Protein AF-A0A538GLG3-F1 (afdb_monomer)

Solvent-accessible surface area (backbone atoms only — not comparable to full-atom values): 4220 Å² total; per-residue (Å²): 140,76,78,85,72,62,53,84,53,68,44,81,42,73,38,64,41,90,55,90,85,59,77,52,68,28,68,41,32,55,69,59,53,52,59,43,60,71,38,88,54,36,49,46,17,43,76,90,48,68,59,92,79,40,47,73,77,44,84,63,87,61,30,23,38,34,36,62,116

Nearest PDB structures (foldseek):
  3thw-assembly1_B  TM=4.250E-01  e=4.974E+00  Homo sapiens
  5iry-assembly1_B  TM=2.417E-01  e=5.997E+00  Homo sapiens

Mean predicted aligned error: 6.24 Å

Structure (mmCIF, N/CA/C/O backbone):
data_AF-A0A538GLG3-F1
#
_entry.id   AF-A0A538GLG3-F1
#
loop_
_atom_site.group_PDB
_atom_site.id
_atom_site.type_symbol
_atom_site.label_atom_id
_atom_site.label_alt_id
_atom_site.label_comp_id
_atom_site.label_asym_id
_atom_site.label_entity_id
_atom_site.label_seq_id
_atom_site.pdbx_PDB_ins_code
_atom_site.Cartn_x
_atom_site.Cartn_y
_atom_site.Cartn_z
_atom_site.occupancy
_atom_site.B_iso_or_equiv
_atom_site.auth_seq_id
_atom_site.auth_comp_id
_atom_site.auth_asym_id
_atom_site.auth_atom_id
_atom_site.pdbx_PDB_model_num
ATOM 1 N N . MET A 1 1 ? 5.432 -18.239 -20.344 1.00 45.16 1 MET A N 1
ATOM 2 C CA . MET A 1 1 ? 5.458 -17.036 -21.204 1.00 45.16 1 MET A CA 1
ATOM 3 C C . MET A 1 1 ? 4.837 -15.777 -20.556 1.00 45.16 1 MET A C 1
ATOM 5 O O . MET A 1 1 ? 4.279 -14.960 -21.266 1.00 45.16 1 MET A O 1
ATOM 9 N N . VAL A 1 2 ? 4.975 -15.549 -19.237 1.00 52.06 2 VAL A N 1
ATOM 10 C CA . VAL A 1 2 ? 4.763 -14.214 -18.600 1.00 52.06 2 VAL A CA 1
ATOM 11 C C . VAL A 1 2 ? 6.042 -13.727 -17.890 1.00 52.06 2 VAL A C 1
ATOM 13 O O . VAL A 1 2 ? 6.188 -12.560 -17.564 1.00 52.06 2 VAL A O 1
ATOM 16 N N . ARG A 1 3 ? 7.031 -14.617 -17.720 1.00 53.00 3 ARG A N 1
ATOM 17 C CA . ARG A 1 3 ? 8.236 -14.393 -16.906 1.00 53.00 3 ARG A CA 1
ATOM 18 C C . ARG A 1 3 ? 9.440 -13.848 -17.691 1.00 53.00 3 ARG A C 1
ATOM 20 O O . ARG A 1 3 ? 10.455 -13.542 -17.087 1.00 53.00 3 ARG A O 1
ATOM 27 N N . GLU A 1 4 ? 9.346 -13.738 -19.019 1.00 52.94 4 GLU A N 1
ATOM 28 C CA . GLU A 1 4 ? 10.484 -13.394 -19.898 1.00 52.94 4 GLU A CA 1
ATOM 29 C C . GLU A 1 4 ? 10.519 -11.914 -20.329 1.00 52.94 4 GLU A C 1
ATOM 31 O O . GLU A 1 4 ? 11.538 -11.447 -20.825 1.00 52.94 4 GLU A O 1
ATOM 36 N N . HIS A 1 5 ? 9.457 -11.141 -20.064 1.00 55.94 5 HIS A N 1
ATOM 37 C CA . HIS A 1 5 ? 9.384 -9.697 -20.349 1.00 55.94 5 HIS A CA 1
ATOM 38 C C . HIS A 1 5 ? 9.174 -8.851 -19.089 1.00 55.94 5 HIS A C 1
ATOM 40 O O . HIS A 1 5 ? 8.531 -7.806 -19.157 1.00 55.94 5 HIS A O 1
ATOM 46 N N . GLY A 1 6 ? 9.692 -9.328 -17.948 1.00 55.12 6 GLY A N 1
ATOM 47 C CA . GLY A 1 6 ? 9.492 -8.740 -16.622 1.00 55.12 6 GLY A CA 1
ATOM 48 C C . GLY A 1 6 ? 9.469 -7.216 -16.662 1.00 55.12 6 GLY A C 1
ATOM 49 O O . GLY A 1 6 ? 10.399 -6.587 -17.174 1.00 55.12 6 GLY A O 1
ATOM 50 N N . TRP A 1 7 ? 8.371 -6.640 -16.174 1.00 66.94 7 TRP A N 1
ATOM 51 C CA . TRP A 1 7 ? 8.173 -5.201 -16.059 1.00 66.94 7 TRP A CA 1
ATOM 52 C C . TRP A 1 7 ? 9.161 -4.637 -15.031 1.00 66.94 7 TRP A C 1
ATOM 54 O O . TRP A 1 7 ? 8.825 -4.402 -13.874 1.00 66.94 7 TRP A O 1
ATOM 64 N N . ARG A 1 8 ? 10.410 -4.463 -15.478 1.00 71.69 8 ARG A N 1
ATOM 65 C CA . ARG A 1 8 ? 11.538 -3.905 -14.717 1.00 71.69 8 ARG A CA 1
ATOM 66 C C . ARG A 1 8 ? 11.394 -2.409 -14.447 1.00 71.69 8 ARG A C 1
ATOM 68 O O . ARG A 1 8 ? 12.178 -1.846 -13.692 1.00 71.69 8 ARG A O 1
ATOM 75 N N . PHE A 1 9 ? 10.431 -1.761 -15.094 1.00 81.44 9 PHE A N 1
ATOM 76 C CA . PHE A 1 9 ? 10.106 -0.358 -14.889 1.00 81.44 9 PHE A CA 1
ATOM 77 C C . PHE A 1 9 ? 8.803 -0.249 -14.097 1.00 81.44 9 PHE A C 1
ATOM 79 O O . PHE A 1 9 ? 7.944 -1.122 -14.251 1.00 81.44 9 PHE A O 1
ATOM 86 N N . PRO A 1 10 ? 8.646 0.800 -13.270 1.00 87.31 10 PRO A N 1
ATOM 87 C CA . PRO A 1 10 ? 7.388 1.061 -12.594 1.00 87.31 10 PRO A CA 1
ATOM 88 C C . PRO A 1 10 ? 6.232 1.134 -13.590 1.00 87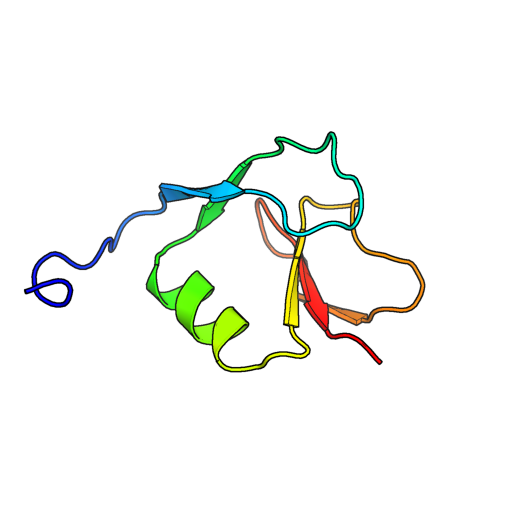.31 10 PRO A C 1
ATOM 90 O O . PRO A 1 10 ? 6.352 1.738 -14.659 1.00 87.31 10 PRO A O 1
ATOM 93 N N . VAL A 1 11 ? 5.127 0.497 -13.228 1.00 88.94 11 VAL A N 1
ATOM 94 C CA . VAL A 1 11 ? 3.856 0.573 -13.940 1.00 88.94 11 VAL A CA 1
ATOM 95 C C . VAL A 1 11 ? 2.743 0.885 -12.938 1.00 88.94 11 VAL A C 1
ATOM 97 O O . VAL A 1 11 ? 2.900 0.638 -11.739 1.00 88.94 11 VAL A O 1
ATOM 100 N N . PRO A 1 12 ? 1.603 1.403 -13.410 1.00 92.00 12 PRO A N 1
ATOM 101 C CA . PRO A 1 12 ? 0.463 1.690 -12.555 1.00 92.00 12 PRO A CA 1
ATOM 102 C C . PRO A 1 12 ? -0.237 0.419 -12.053 1.00 92.00 12 PRO A C 1
ATOM 104 O O . PRO A 1 12 ? -0.742 -0.380 -12.843 1.00 92.00 12 PRO A O 1
ATOM 107 N N . PHE A 1 13 ? -0.387 0.314 -10.738 1.00 92.38 13 PHE A N 1
ATOM 108 C CA . PHE A 1 13 ? -1.323 -0.580 -10.054 1.00 92.38 13 PHE A CA 1
ATOM 109 C C . PHE A 1 13 ? -2.425 0.233 -9.371 1.00 92.38 13 PHE A C 1
ATOM 111 O O . PHE A 1 13 ? -2.269 1.430 -9.140 1.00 92.38 13 PHE A O 1
ATOM 118 N N . LEU A 1 14 ? -3.554 -0.399 -9.054 1.00 94.25 14 LEU A N 1
ATOM 119 C CA . LEU A 1 14 ? -4.625 0.250 -8.295 1.00 94.25 14 LEU A CA 1
ATOM 120 C C . LEU A 1 14 ? -4.352 0.175 -6.792 1.00 94.25 14 LEU A C 1
ATOM 122 O O . LEU A 1 14 ? -3.828 -0.820 -6.299 1.00 94.25 14 LEU A O 1
ATOM 126 N N . CYS A 1 15 ? -4.750 1.224 -6.077 1.00 94.56 15 CYS A N 1
ATOM 127 C CA . CYS A 1 15 ? -4.787 1.242 -4.621 1.00 94.56 15 CYS A 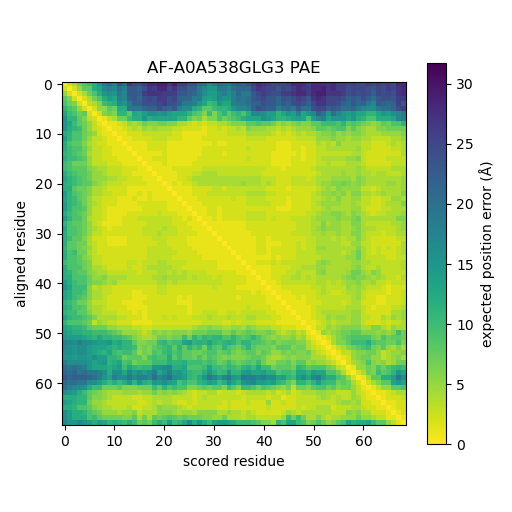CA 1
ATOM 128 C C . CYS A 1 15 ? -5.713 0.138 -4.082 1.00 94.56 15 CYS A C 1
ATOM 130 O O . CYS A 1 15 ? -6.861 0.024 -4.506 1.00 94.56 15 CYS A O 1
ATOM 132 N N . GLU A 1 16 ? -5.233 -0.639 -3.111 1.00 94.12 16 GLU A N 1
ATOM 133 C CA . GLU A 1 16 ? -5.958 -1.745 -2.466 1.00 94.12 16 GLU A CA 1
ATOM 134 C C . GLU A 1 16 ? -6.636 -1.306 -1.152 1.00 94.12 16 GLU A C 1
ATOM 136 O O . GLU A 1 16 ? -6.819 -2.102 -0.231 1.00 94.12 16 GLU A O 1
ATOM 141 N N . CYS A 1 17 ? -6.994 -0.023 -1.025 1.00 93.31 17 CYS A N 1
ATOM 142 C CA . CYS A 1 17 ? -7.720 0.457 0.150 1.00 93.31 17 CYS A CA 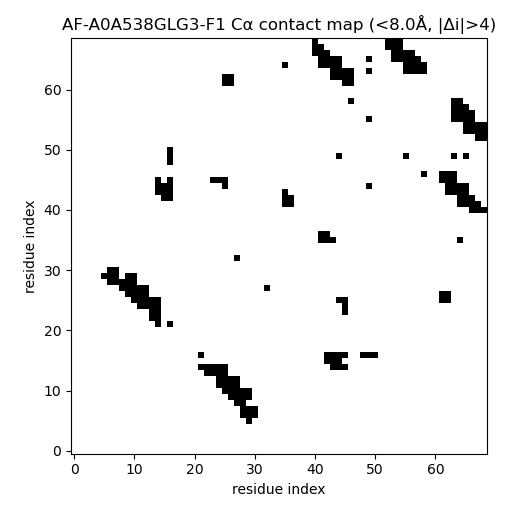1
ATOM 143 C C . CYS A 1 17 ? -9.175 -0.044 0.153 1.00 93.31 17 CYS A C 1
ATOM 145 O O . CYS A 1 17 ? -9.694 -0.549 -0.840 1.00 93.31 17 CYS A O 1
ATOM 147 N N . ALA A 1 18 ? -9.859 0.110 1.288 1.00 91.81 18 ALA A N 1
ATOM 148 C CA . ALA A 1 18 ? -11.233 -0.369 1.449 1.00 91.81 18 ALA A CA 1
ATOM 149 C C . ALA A 1 18 ? -12.290 0.478 0.708 1.00 91.81 18 ALA A C 1
ATOM 151 O O . ALA A 1 18 ? -13.457 0.085 0.654 1.00 91.81 18 ALA A O 1
ATOM 152 N N . ASP A 1 19 ? -11.916 1.640 0.162 1.00 93.94 19 ASP A N 1
ATOM 153 C CA . ASP A 1 19 ? -12.837 2.486 -0.593 1.00 93.94 19 ASP A CA 1
ATOM 154 C C . ASP A 1 19 ? -13.038 1.946 -2.015 1.00 93.94 19 ASP A C 1
ATOM 156 O O . ASP A 1 19 ? -12.166 2.030 -2.877 1.00 93.94 19 ASP A O 1
ATOM 160 N N . THR A 1 20 ? -14.241 1.433 -2.268 1.00 93.19 20 THR A N 1
ATOM 161 C CA . THR A 1 20 ? -14.662 0.884 -3.569 1.00 93.19 20 THR A CA 1
ATOM 162 C C . THR A 1 20 ? -14.722 1.911 -4.703 1.00 93.19 20 THR A C 1
ATOM 164 O O . THR A 1 20 ? -14.791 1.514 -5.866 1.00 93.19 20 THR A O 1
ATOM 167 N N . HIS A 1 21 ? -14.672 3.211 -4.394 1.00 95.62 21 HIS A N 1
ATOM 168 C CA . HIS A 1 21 ? -14.595 4.290 -5.384 1.00 95.62 21 HIS A CA 1
ATOM 169 C C . HIS A 1 21 ? -13.169 4.838 -5.546 1.00 95.62 21 HIS A C 1
ATOM 171 O O . HIS A 1 21 ? -12.964 5.837 -6.242 1.00 95.62 21 HIS A O 1
ATOM 177 N N . CYS A 1 22 ? -12.171 4.198 -4.931 1.00 95.44 22 CYS A N 1
ATOM 178 C CA . CYS A 1 22 ? -10.784 4.603 -5.070 1.00 95.44 22 CYS A CA 1
ATOM 179 C C . CYS A 1 22 ? -10.182 4.079 -6.380 1.00 95.44 22 CYS A C 1
ATOM 181 O O . CYS A 1 22 ? -10.046 2.878 -6.594 1.00 95.44 22 CYS A O 1
ATOM 183 N N . PHE A 1 23 ? -9.746 5.005 -7.233 1.00 95.31 23 PHE A N 1
ATOM 184 C CA . PHE A 1 23 ? -9.017 4.712 -8.474 1.00 95.31 23 PHE A CA 1
ATOM 185 C C . PHE A 1 23 ? -7.597 5.295 -8.458 1.00 95.31 23 PHE A C 1
ATOM 187 O O . PHE A 1 23 ? -7.010 5.559 -9.510 1.00 95.31 23 PHE A O 1
ATOM 194 N N . ALA A 1 24 ? -7.050 5.537 -7.262 1.00 95.12 24 ALA A N 1
ATOM 195 C CA . ALA A 1 24 ? -5.682 6.011 -7.108 1.00 95.12 24 ALA A CA 1
ATOM 196 C C . ALA A 1 24 ? -4.697 4.988 -7.691 1.00 95.12 24 ALA A C 1
ATOM 198 O O . ALA A 1 24 ? -4.879 3.776 -7.548 1.00 95.12 24 ALA A O 1
ATOM 199 N N . ARG A 1 25 ? -3.660 5.496 -8.359 1.00 94.12 25 ARG A N 1
ATOM 200 C CA . ARG A 1 25 ? -2.646 4.689 -9.039 1.00 94.12 25 ARG A CA 1
ATOM 201 C C . ARG A 1 25 ? -1.349 4.715 -8.253 1.00 94.12 25 ARG A C 1
ATOM 203 O O . ARG A 1 25 ? -0.904 5.782 -7.838 1.00 94.12 25 ARG A O 1
ATOM 210 N N . LEU A 1 26 ? -0.758 3.543 -8.092 1.00 92.00 26 LEU A N 1
ATOM 211 C CA . LEU A 1 26 ? 0.508 3.318 -7.416 1.00 92.00 26 LEU A CA 1
ATOM 212 C C . LEU A 1 26 ? 1.534 2.942 -8.480 1.00 92.00 26 LEU A C 1
ATOM 214 O O . LEU A 1 26 ? 1.293 2.033 -9.269 1.00 92.00 26 LEU A O 1
ATOM 218 N N . GLU A 1 27 ? 2.653 3.653 -8.529 1.00 90.62 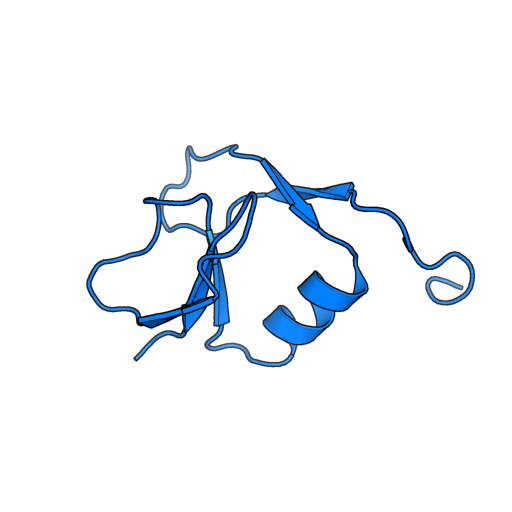27 GLU A N 1
ATOM 219 C CA . GLU A 1 27 ? 3.729 3.369 -9.481 1.00 90.62 27 GLU A CA 1
ATOM 220 C C . GLU A 1 27 ? 4.748 2.447 -8.806 1.00 90.62 27 GLU A C 1
ATOM 222 O O . GLU A 1 27 ? 5.496 2.890 -7.932 1.00 90.62 27 GLU A O 1
ATOM 227 N N . LEU A 1 28 ? 4.776 1.171 -9.196 1.00 88.00 28 LEU A N 1
ATOM 228 C CA . LEU A 1 28 ? 5.723 0.180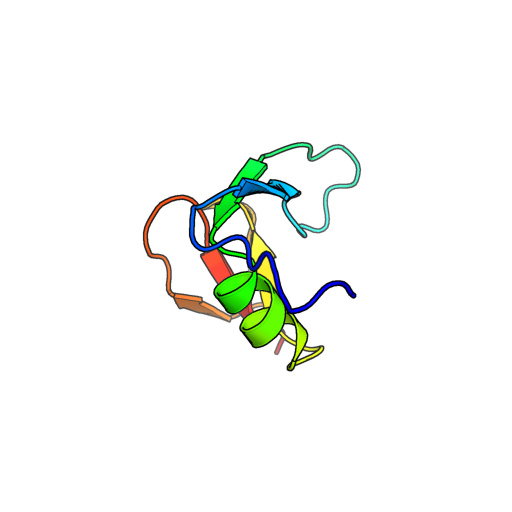 -8.677 1.00 88.00 28 LEU A CA 1
ATOM 229 C C . LEU A 1 28 ? 6.089 -0.861 -9.735 1.00 88.00 28 LEU A C 1
ATOM 231 O O . LEU A 1 28 ? 5.413 -1.004 -10.753 1.00 88.00 28 LEU A O 1
ATOM 235 N N . THR A 1 29 ? 7.185 -1.582 -9.513 1.00 88.56 29 THR A N 1
ATOM 236 C CA . THR A 1 29 ? 7.548 -2.714 -10.370 1.00 88.56 29 THR A CA 1
ATOM 237 C C . THR A 1 29 ? 6.678 -3.924 -10.049 1.00 88.56 29 THR A C 1
ATOM 239 O O . THR A 1 29 ? 6.132 -4.054 -8.949 1.00 88.56 29 THR A O 1
ATOM 242 N N . LEU A 1 30 ? 6.583 -4.849 -11.005 1.00 87.81 30 LEU A N 1
ATOM 243 C CA . LEU A 1 30 ? 5.868 -6.106 -10.788 1.00 87.81 30 LEU A CA 1
ATOM 244 C C . LEU A 1 30 ? 6.495 -6.928 -9.650 1.00 87.81 30 LEU A C 1
ATOM 246 O O . LEU A 1 30 ? 5.770 -7.524 -8.867 1.00 87.81 30 LEU A O 1
ATOM 250 N N . GLU A 1 31 ? 7.822 -6.899 -9.519 1.00 87.56 31 GLU A N 1
ATOM 251 C CA . GLU A 1 31 ? 8.557 -7.607 -8.462 1.00 87.56 31 GLU A CA 1
ATOM 252 C C . GLU A 1 31 ? 8.133 -7.149 -7.058 1.00 87.56 31 GLU A C 1
ATOM 254 O O . GLU A 1 31 ? 7.918 -7.978 -6.178 1.00 87.56 31 GLU A O 1
ATOM 259 N N . VAL A 1 32 ? 7.946 -5.837 -6.859 1.00 86.69 32 VAL A N 1
ATOM 260 C CA . VAL A 1 32 ? 7.452 -5.290 -5.585 1.00 86.69 32 VAL A CA 1
ATOM 261 C C . VAL A 1 32 ? 6.011 -5.731 -5.331 1.00 86.69 32 VAL A C 1
ATOM 263 O O . VAL A 1 32 ? 5.679 -6.137 -4.220 1.00 86.69 32 VAL A O 1
ATOM 266 N N . TYR A 1 33 ? 5.151 -5.689 -6.352 1.00 89.56 33 TYR A N 1
ATOM 267 C CA . TYR A 1 33 ? 3.761 -6.127 -6.214 1.00 89.56 33 TYR A CA 1
ATOM 268 C C . TYR A 1 33 ? 3.672 -7.611 -5.829 1.00 89.56 33 TYR A C 1
ATOM 270 O O . TYR A 1 33 ? 2.918 -7.985 -4.930 1.00 89.56 33 TYR A O 1
ATOM 278 N N . GLU A 1 34 ? 4.461 -8.458 -6.490 1.00 90.50 34 GLU A N 1
ATOM 279 C CA . GLU A 1 34 ? 4.513 -9.897 -6.229 1.00 90.50 34 GLU A CA 1
ATOM 280 C C . GLU A 1 34 ? 5.035 -10.213 -4.821 1.00 90.50 34 GLU A C 1
ATOM 282 O O . GLU A 1 34 ? 4.457 -11.073 -4.154 1.00 90.50 34 GLU A O 1
ATOM 287 N N . ASP A 1 35 ? 6.061 -9.505 -4.335 1.00 89.31 35 ASP A N 1
ATOM 288 C CA . ASP A 1 35 ? 6.560 -9.661 -2.960 1.00 89.31 35 ASP A CA 1
ATOM 289 C C . ASP A 1 35 ? 5.476 -9.339 -1.925 1.00 89.31 35 ASP A C 1
ATOM 291 O O . ASP A 1 35 ? 5.209 -10.136 -1.019 1.00 89.31 35 ASP A O 1
ATOM 295 N N . VAL A 1 36 ? 4.774 -8.218 -2.108 1.00 89.38 36 VAL A N 1
ATOM 296 C CA . VAL A 1 36 ? 3.689 -7.821 -1.206 1.00 89.38 36 VAL A CA 1
ATOM 297 C C . VAL A 1 36 ? 2.576 -8.865 -1.210 1.00 89.38 36 VAL A C 1
ATOM 299 O O . VAL A 1 36 ? 2.166 -9.330 -0.145 1.00 89.38 36 VAL A O 1
ATOM 302 N N . ARG A 1 37 ? 2.131 -9.300 -2.394 1.00 89.69 37 ARG A N 1
ATOM 303 C CA . ARG A 1 37 ? 1.053 -10.293 -2.551 1.00 89.69 37 ARG A CA 1
ATOM 304 C C . ARG A 1 37 ? 1.451 -11.710 -2.139 1.00 89.69 37 ARG A C 1
ATOM 306 O O . ARG A 1 37 ? 0.564 -12.544 -1.952 1.00 89.69 37 ARG A O 1
ATOM 313 N N . SER A 1 38 ? 2.742 -11.986 -1.963 1.00 92.62 38 SER A N 1
ATOM 314 C CA . SER A 1 38 ? 3.235 -13.243 -1.386 1.00 92.62 38 SER A CA 1
ATOM 315 C C . SER A 1 38 ? 2.763 -13.43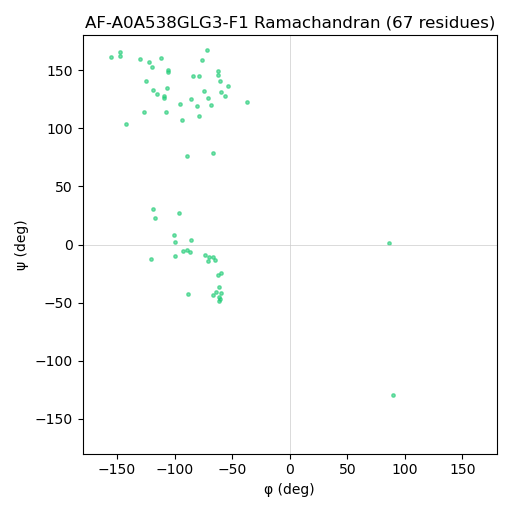1 0.063 1.00 92.62 38 SER A C 1
ATOM 317 O O . SER A 1 38 ? 2.591 -14.562 0.521 1.00 92.62 38 SER A O 1
ATOM 319 N N . ASN A 1 39 ? 2.476 -12.333 0.776 1.00 90.00 39 ASN A N 1
ATOM 320 C CA . ASN A 1 39 ? 1.840 -12.372 2.088 1.00 90.00 39 ASN A CA 1
ATOM 321 C C . ASN A 1 39 ? 0.379 -11.883 2.002 1.00 90.00 39 ASN A C 1
ATOM 323 O O . ASN A 1 39 ? 0.143 -10.694 1.794 1.00 90.00 39 ASN A O 1
ATOM 327 N N . PRO A 1 40 ? -0.624 -12.746 2.254 1.00 88.44 40 PRO A N 1
ATOM 328 C CA . PRO A 1 40 ? -2.036 -12.367 2.164 1.00 88.44 40 PRO A CA 1
ATOM 329 C C . PRO A 1 40 ?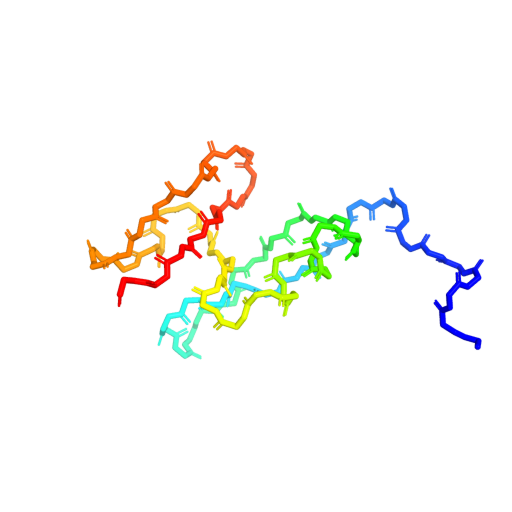 -2.485 -11.340 3.218 1.00 88.44 40 PRO A C 1
ATOM 331 O O . PRO A 1 40 ? -3.599 -10.827 3.124 1.00 88.44 40 PRO A O 1
ATOM 334 N N . GLN A 1 41 ? -1.666 -11.051 4.234 1.00 90.31 41 GLN A N 1
ATOM 335 C CA . GLN A 1 41 ? -1.935 -9.997 5.216 1.00 90.31 41 GLN A CA 1
ATOM 336 C C . GLN A 1 41 ? -1.440 -8.617 4.770 1.00 90.31 41 GLN A C 1
ATOM 338 O O . GLN A 1 41 ? -1.716 -7.635 5.462 1.00 90.31 41 GLN A O 1
ATOM 343 N N . ARG A 1 42 ? -0.729 -8.516 3.642 1.00 90.69 42 ARG A N 1
ATOM 344 C CA . ARG A 1 42 ? -0.176 -7.256 3.143 1.00 90.69 42 ARG A CA 1
ATOM 345 C C . ARG A 1 42 ? -0.956 -6.716 1.955 1.00 90.69 42 ARG A C 1
ATOM 347 O O . ARG A 1 42 ? -1.532 -7.472 1.176 1.00 90.69 42 ARG A O 1
ATOM 354 N N . TYR A 1 43 ? -0.967 -5.397 1.834 1.00 91.19 43 TYR A N 1
ATOM 355 C CA . TYR A 1 43 ? -1.633 -4.675 0.756 1.00 91.19 43 TYR A CA 1
ATOM 356 C C . TYR A 1 43 ? -0.983 -3.305 0.539 1.00 91.19 43 TYR A C 1
ATOM 358 O O . TYR A 1 43 ? -0.261 -2.794 1.401 1.00 91.19 43 TYR A O 1
ATOM 366 N N . LEU A 1 44 ? -1.230 -2.727 -0.635 1.00 92.62 44 LEU A N 1
ATOM 367 C CA . LEU A 1 44 ? -0.664 -1.451 -1.062 1.00 92.62 44 LEU A CA 1
ATOM 368 C C . LEU A 1 44 ? -1.734 -0.363 -1.100 1.00 92.62 44 LEU A C 1
ATOM 370 O O . LEU A 1 44 ? -2.762 -0.520 -1.758 1.00 92.62 44 LEU A O 1
ATOM 374 N N . THR A 1 45 ? -1.487 0.773 -0.455 1.00 93.44 45 THR A N 1
ATOM 375 C CA . THR A 1 45 ? -2.398 1.925 -0.495 1.00 93.44 45 THR A CA 1
ATOM 376 C C . THR A 1 45 ? -1.704 3.171 -1.019 1.00 93.44 45 THR A C 1
ATOM 378 O O . THR A 1 45 ? -0.483 3.300 -0.953 1.00 93.44 45 THR A O 1
ATOM 381 N N . ALA A 1 46 ? -2.477 4.127 -1.535 1.00 92.19 46 ALA A N 1
ATOM 382 C CA . ALA A 1 46 ? -1.961 5.482 -1.679 1.00 92.19 46 ALA A CA 1
ATOM 383 C C . ALA A 1 46 ? -1.614 6.033 -0.280 1.00 92.19 46 ALA A C 1
ATOM 385 O O . ALA A 1 46 ? -2.265 5.641 0.696 1.00 92.19 46 ALA A O 1
ATOM 386 N N . PRO A 1 47 ? -0.614 6.918 -0.150 1.00 88.44 47 PRO A N 1
ATOM 387 C CA . PRO A 1 47 ? -0.277 7.500 1.143 1.00 88.44 47 PRO A CA 1
ATOM 388 C C . PRO A 1 47 ? -1.497 8.184 1.779 1.00 88.44 47 PRO A C 1
ATOM 390 O O . PRO A 1 47 ? -2.151 9.008 1.136 1.00 88.44 47 PRO A O 1
ATOM 393 N N . GLY A 1 48 ? -1.810 7.837 3.028 1.00 88.31 48 GLY A N 1
ATOM 394 C CA . GLY A 1 48 ? -2.970 8.348 3.761 1.00 88.31 48 GLY A CA 1
ATOM 395 C C . GLY A 1 48 ? -4.271 7.568 3.533 1.00 88.31 48 GLY A C 1
ATOM 396 O O . GLY A 1 48 ? -5.300 7.948 4.087 1.00 88.31 48 GLY A O 1
ATOM 397 N N . HIS A 1 49 ? -4.254 6.502 2.725 1.00 92.12 49 HIS A N 1
ATOM 398 C CA . HIS A 1 49 ? -5.406 5.614 2.508 1.00 92.12 49 HIS A CA 1
ATOM 399 C C . HIS A 1 49 ? -5.333 4.321 3.342 1.00 92.12 49 HIS A C 1
ATOM 401 O O . HIS A 1 49 ? -6.206 3.455 3.222 1.00 92.12 49 HIS A O 1
ATOM 407 N N . GLU A 1 50 ? -4.302 4.157 4.168 1.00 87.38 50 GLU A N 1
ATOM 408 C CA . GLU A 1 50 ? -4.203 3.069 5.134 1.00 87.38 50 GLU A CA 1
ATOM 409 C C . GLU A 1 50 ? -5.334 3.116 6.178 1.00 87.38 50 GLU A C 1
ATOM 411 O O . GLU A 1 50 ? -5.791 4.182 6.597 1.00 87.38 50 GLU A O 1
ATOM 416 N N . ILE A 1 51 ? -5.795 1.946 6.633 1.00 83.00 51 ILE A N 1
ATOM 417 C CA . ILE A 1 51 ? -6.752 1.891 7.744 1.00 83.00 51 ILE A CA 1
ATOM 418 C C . ILE A 1 51 ? -6.013 2.090 9.079 1.00 83.00 51 ILE A C 1
ATOM 420 O O . ILE A 1 51 ? -4.918 1.552 9.249 1.00 83.00 51 ILE A O 1
ATOM 424 N N . PRO A 1 52 ? -6.619 2.755 10.082 1.00 76.12 52 PRO A N 1
ATOM 425 C CA . PRO A 1 52 ? -5.955 3.025 11.363 1.00 76.12 52 PRO A CA 1
ATOM 426 C C . PRO A 1 52 ? -5.499 1.772 12.126 1.00 76.12 52 PRO A C 1
ATOM 428 O O . PRO A 1 52 ? -4.607 1.840 12.963 1.00 76.12 52 PRO A O 1
ATOM 431 N N . ALA A 1 53 ? -6.141 0.630 11.865 1.00 73.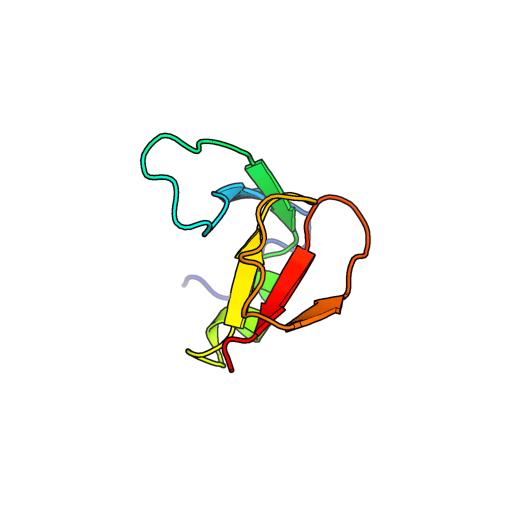06 53 ALA A N 1
ATOM 432 C CA . ALA A 1 53 ? -5.884 -0.641 12.537 1.00 73.06 53 ALA A CA 1
ATOM 433 C C . ALA A 1 53 ? -4.740 -1.458 11.910 1.00 73.06 53 ALA A C 1
ATOM 435 O O . ALA A 1 53 ? -4.519 -2.596 12.319 1.00 73.06 53 ALA A O 1
ATOM 436 N N . ALA A 1 54 ? -4.052 -0.930 10.899 1.00 75.25 54 ALA A N 1
ATOM 437 C CA . ALA A 1 54 ? -3.010 -1.648 10.188 1.00 75.25 54 ALA A CA 1
ATOM 438 C C . ALA A 1 54 ? -1.662 -0.933 10.291 1.00 75.25 54 ALA A C 1
ATOM 440 O O . ALA A 1 54 ? -1.589 0.280 10.494 1.00 75.25 54 ALA A O 1
ATOM 441 N N . LYS A 1 55 ? -0.578 -1.701 10.190 1.00 75.62 55 LYS A N 1
ATOM 442 C CA . LYS A 1 55 ? 0.776 -1.182 10.372 1.00 75.62 55 LYS A CA 1
ATOM 443 C C . LYS A 1 55 ? 1.382 -0.834 9.018 1.00 75.62 55 LYS A C 1
ATOM 445 O O . LYS A 1 55 ? 1.553 -1.717 8.183 1.00 75.62 55 LYS A O 1
ATOM 450 N N . ALA A 1 56 ? 1.770 0.425 8.829 1.00 74.19 56 ALA A N 1
ATOM 451 C CA . ALA A 1 56 ? 2.629 0.808 7.715 1.00 74.19 56 ALA A CA 1
ATOM 452 C C . ALA A 1 56 ? 4.031 0.213 7.930 1.00 74.19 56 ALA A C 1
ATOM 454 O O . ALA A 1 56 ? 4.673 0.474 8.952 1.00 74.19 56 ALA A O 1
ATOM 455 N N . ILE A 1 57 ? 4.482 -0.622 6.994 1.00 70.44 57 ILE A N 1
ATOM 456 C CA . ILE A 1 57 ? 5.816 -1.235 7.026 1.00 70.44 57 ILE A CA 1
ATOM 457 C C . ILE A 1 57 ? 6.817 -0.317 6.322 1.00 70.44 57 ILE A C 1
ATOM 459 O O . ILE A 1 57 ? 7.896 -0.082 6.859 1.00 70.44 57 ILE A O 1
ATOM 463 N N . GLU A 1 58 ? 6.435 0.254 5.175 1.00 71.56 58 GLU A N 1
ATOM 464 C CA . GLU A 1 58 ? 7.276 1.175 4.404 1.00 71.56 58 GLU A CA 1
ATOM 465 C C . GLU A 1 58 ? 6.442 2.310 3.789 1.00 71.56 58 GLU A C 1
ATOM 467 O O . GLU A 1 58 ? 5.741 2.102 2.795 1.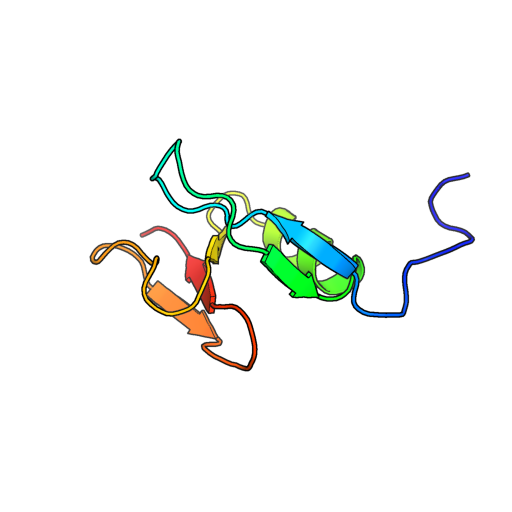00 71.56 58 GLU A O 1
ATOM 472 N N . PRO A 1 59 ? 6.502 3.526 4.361 1.00 58.91 59 PRO A N 1
ATOM 473 C CA . PRO A 1 59 ? 5.997 4.733 3.725 1.00 58.91 59 PRO A CA 1
ATOM 474 C C . PRO A 1 59 ? 7.118 5.349 2.877 1.00 58.91 59 PRO A C 1
ATOM 476 O O . PRO A 1 59 ? 7.768 6.309 3.291 1.00 58.91 59 PRO A O 1
ATOM 479 N N . ALA A 1 60 ? 7.407 4.774 1.710 1.00 50.88 60 ALA A N 1
ATOM 480 C CA . ALA A 1 60 ? 8.444 5.294 0.821 1.00 50.88 60 ALA A CA 1
ATOM 481 C C . ALA A 1 60 ? 7.894 5.519 -0.593 1.00 50.88 60 ALA A C 1
ATOM 483 O O . ALA A 1 60 ? 7.564 4.581 -1.311 1.00 50.88 60 ALA A O 1
ATOM 484 N N . GLY A 1 61 ? 7.847 6.786 -1.017 1.00 67.19 61 GLY A N 1
ATOM 485 C CA . GLY A 1 61 ? 7.534 7.158 -2.397 1.00 67.19 61 GLY A CA 1
ATOM 486 C C . GLY A 1 61 ? 6.043 7.366 -2.675 1.00 67.19 61 GLY A C 1
ATOM 487 O O . GLY A 1 61 ? 5.387 8.167 -2.015 1.00 67.19 61 GLY A O 1
ATOM 488 N N . THR A 1 62 ? 5.533 6.719 -3.724 1.00 75.88 62 THR A N 1
ATOM 489 C CA . THR A 1 62 ? 4.191 6.942 -4.300 1.00 75.88 62 THR A CA 1
ATOM 490 C C . THR A 1 62 ? 3.095 6.069 -3.680 1.00 75.88 62 THR A C 1
ATOM 492 O O . THR A 1 62 ? 1.925 6.235 -4.021 1.00 75.88 62 THR A O 1
ATOM 495 N N . PHE A 1 63 ? 3.451 5.152 -2.778 1.00 80.25 63 PHE A N 1
ATOM 496 C CA . PHE A 1 63 ? 2.534 4.225 -2.118 1.00 80.25 63 PHE A CA 1
ATOM 497 C C . PHE A 1 63 ? 2.991 3.902 -0.689 1.00 80.25 63 PHE A C 1
ATOM 499 O O . PHE A 1 63 ? 4.130 4.173 -0.309 1.00 80.25 63 PHE A O 1
ATOM 506 N N . ALA A 1 64 ? 2.092 3.315 0.094 1.00 85.12 64 ALA A N 1
ATOM 507 C CA . ALA A 1 64 ? 2.355 2.770 1.416 1.00 85.12 64 ALA A CA 1
ATOM 508 C C . ALA A 1 64 ? 2.140 1.252 1.402 1.00 85.12 64 ALA A C 1
ATOM 510 O O . ALA A 1 64 ? 1.099 0.769 0.948 1.00 85.12 64 ALA A O 1
ATOM 511 N N . LEU A 1 65 ? 3.122 0.501 1.908 1.00 85.00 65 LEU A N 1
ATOM 512 C CA . LEU A 1 65 ? 2.961 -0.921 2.209 1.00 85.00 65 LEU A CA 1
ATOM 513 C C . LEU A 1 65 ? 2.378 -1.081 3.610 1.00 85.00 65 LEU A C 1
ATOM 515 O O . LEU A 1 65 ? 2.962 -0.607 4.589 1.00 85.00 65 LEU A O 1
ATOM 519 N N . VAL A 1 66 ? 1.263 -1.796 3.704 1.00 84.19 66 VAL A N 1
ATOM 520 C CA . VAL A 1 66 ? 0.515 -1.968 4.944 1.00 84.19 66 VAL A CA 1
ATOM 521 C C . VAL A 1 66 ? 0.325 -3.453 5.246 1.00 84.19 66 VAL A C 1
ATOM 523 O O . VAL A 1 66 ? 0.070 -4.247 4.344 1.00 84.19 66 VAL A O 1
ATOM 526 N N . GLU A 1 67 ? 0.430 -3.834 6.519 1.00 86.81 67 GLU A N 1
ATOM 527 C CA . GLU A 1 67 ? 0.149 -5.188 7.008 1.00 86.81 67 GLU A CA 1
ATOM 528 C C . GLU A 1 67 ? -1.002 -5.174 8.016 1.00 86.81 67 GLU A C 1
ATOM 530 O O . GLU A 1 67 ? -1.066 -4.333 8.920 1.00 86.81 67 GLU A O 1
ATOM 535 N N . LYS A 1 68 ? -1.948 -6.093 7.822 1.00 81.94 68 LYS A N 1
ATOM 536 C CA . LYS A 1 68 ? -3.112 -6.276 8.685 1.00 81.94 68 LYS A CA 1
ATOM 537 C C . LYS A 1 68 ? -2.692 -6.948 9.996 1.00 81.94 68 LYS A C 1
ATOM 539 O O . LYS A 1 68 ? -2.003 -7.962 9.961 1.00 81.94 68 LYS A O 1
ATOM 544 N N . LEU A 1 69 ? -3.143 -6.384 11.118 1.00 72.50 69 LEU A N 1
ATOM 545 C CA . LEU A 1 69 ? -2.986 -6.958 12.459 1.00 72.50 69 LEU A CA 1
ATOM 546 C C . LEU A 1 69 ? -4.008 -8.069 12.739 1.00 72.50 69 LEU A C 1
ATOM 548 O O . LEU A 1 69 ? -5.143 -7.987 12.204 1.00 72.50 69 LEU A O 1
#

Sequence (69 aa):
MVREHGWRFPVPFLCECADTHCFARLELTLEVYEDVRSNPQRYLTAPGHEIPAAKAIEPAGTFALVEKL

Radius of gyration: 12.27 Å; Cα contacts (8 Å, |Δi|>4): 116; chains: 1; bounding box: 26×25×34 Å

pLDDT: mean 82.62, std 13.07, range [45.16, 95.62]

Foldseek 3Di:
DVPPVFQPFWDWDFAPAPDPPGRQTATDGPVVVVVQVVDVQKGKHAPPRDDPQWDFPDPDDGITIIGHD

Secondary structure (DSSP, 8-state):
--SSS---S-EEEE--SS-TT---EEEE-HHHHHHHHHSTTEEEE-TT-S-TTEEEEEEETTEEEEEE-